Protein AF-T1C5C2-F1 (afdb_monomer_lite)

pLDDT: mean 70.54, std 10.96, range [46.88, 91.31]

Foldseek 3Di:
DVVVVVVVVVVVCVQCVPPVNVVVVVVVVVVVVLVVLVCVLLVPDPDDDPPPDDDPDPSSVVSVVVSVVVVVVVCVVPVD

Structure (mmCIF, N/CA/C/O backbone):
data_AF-T1C5C2-F1
#
_entry.id   AF-T1C5C2-F1
#
loop_
_atom_site.group_PDB
_atom_site.id
_atom_site.type_symbol
_atom_site.label_atom_id
_atom_site.label_alt_id
_atom_site.label_comp_id
_atom_site.label_asym_id
_atom_site.label_entity_id
_atom_site.label_seq_id
_atom_site.pdbx_PDB_ins_code
_atom_site.Cartn_x
_atom_site.Cartn_y
_atom_site.Cartn_z
_atom_site.occupancy
_atom_site.B_iso_or_equiv
_atom_site.auth_seq_id
_atom_site.auth_comp_id
_atom_site.auth_asym_id
_atom_site.auth_atom_id
_atom_site.pdbx_PDB_model_num
ATOM 1 N N . SER A 1 1 ? -8.027 9.719 34.958 1.00 69.75 1 SER A N 1
ATOM 2 C CA . SER A 1 1 ? -6.753 9.727 34.200 1.00 69.75 1 SER A CA 1
ATOM 3 C C . SER A 1 1 ? -6.250 8.335 33.797 1.00 69.75 1 SER A C 1
ATOM 5 O O . SER A 1 1 ? -5.365 8.281 32.960 1.00 69.75 1 SER A O 1
ATOM 7 N N . MET A 1 2 ? -6.837 7.223 34.268 1.00 83.19 2 MET A N 1
ATOM 8 C CA . MET A 1 2 ? -6.552 5.863 33.758 1.00 83.19 2 MET A CA 1
ATOM 9 C C . MET A 1 2 ? -7.723 5.296 32.939 1.00 83.19 2 MET A C 1
ATOM 11 O O . MET A 1 2 ? -7.520 4.822 31.828 1.00 83.19 2 MET A O 1
ATOM 15 N N . GLU A 1 3 ? -8.960 5.518 33.394 1.00 87.00 3 GLU A N 1
ATOM 16 C CA . GLU A 1 3 ? -10.191 5.179 32.652 1.00 87.00 3 GLU A CA 1
ATOM 17 C C . GLU A 1 3 ? -10.251 5.802 31.248 1.00 87.00 3 GLU A C 1
ATOM 19 O O . GLU A 1 3 ? -10.737 5.194 30.299 1.00 87.00 3 GLU A O 1
ATOM 24 N N . TYR A 1 4 ? -9.720 7.017 31.086 1.00 86.94 4 TYR A N 1
ATOM 25 C CA . TYR A 1 4 ? -9.678 7.686 29.785 1.00 86.94 4 TYR A CA 1
ATOM 26 C C . TYR A 1 4 ? -8.734 6.977 28.801 1.00 86.94 4 TYR A C 1
ATOM 28 O O . TYR A 1 4 ? -9.052 6.842 27.622 1.00 86.94 4 TYR A O 1
ATOM 36 N N . ILE A 1 5 ? -7.596 6.471 29.290 1.00 88.19 5 ILE A N 1
ATOM 37 C CA . ILE A 1 5 ? -6.640 5.705 28.479 1.00 88.19 5 ILE A CA 1
ATOM 38 C C . ILE A 1 5 ? -7.256 4.360 28.082 1.00 88.19 5 ILE A C 1
ATOM 40 O O . ILE A 1 5 ? -7.165 3.966 26.921 1.00 88.19 5 ILE A O 1
ATOM 44 N N . GLU A 1 6 ? -7.938 3.684 29.008 1.00 90.94 6 GLU A N 1
ATOM 45 C CA . GLU A 1 6 ? -8.635 2.426 28.715 1.00 90.94 6 GLU A CA 1
ATOM 46 C C . GLU A 1 6 ? -9.762 2.606 27.693 1.00 90.94 6 GLU A C 1
ATOM 48 O O . GLU A 1 6 ? -9.899 1.794 26.777 1.00 90.94 6 GLU A O 1
ATOM 53 N N . SER A 1 7 ? -10.515 3.704 27.784 1.00 91.31 7 SER A N 1
ATOM 54 C CA . SER A 1 7 ? -11.560 4.056 26.817 1.00 91.31 7 SER A CA 1
ATOM 55 C C . SER A 1 7 ? -11.000 4.298 25.407 1.00 91.31 7 SER A C 1
ATOM 57 O O . SER A 1 7 ? -11.532 3.780 24.416 1.00 91.31 7 SER A O 1
ATOM 59 N N . ILE A 1 8 ? -9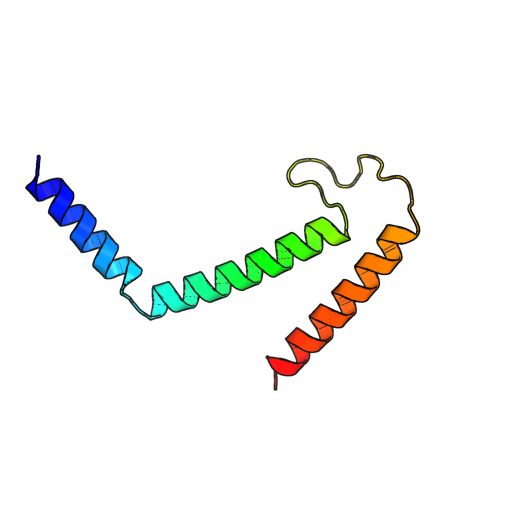.875 5.017 25.302 1.00 89.31 8 ILE A N 1
ATOM 60 C CA . ILE A 1 8 ? -9.182 5.230 24.022 1.00 89.31 8 ILE A CA 1
ATOM 61 C C . ILE A 1 8 ? -8.661 3.904 23.462 1.00 89.31 8 ILE A C 1
ATOM 63 O O . ILE A 1 8 ? -8.880 3.614 22.287 1.00 89.31 8 ILE A O 1
ATOM 67 N N . LEU A 1 9 ? -8.023 3.069 24.286 1.00 87.50 9 LEU A N 1
ATOM 68 C CA . LEU A 1 9 ? -7.532 1.755 23.861 1.00 87.50 9 LEU A CA 1
ATOM 69 C C . LEU A 1 9 ? -8.671 0.836 23.404 1.00 87.50 9 LEU A C 1
ATOM 71 O O . LEU A 1 9 ? -8.519 0.122 22.414 1.00 87.50 9 LEU A O 1
ATOM 75 N N . GLY A 1 10 ? -9.819 0.872 24.082 1.00 87.06 10 GLY A N 1
ATOM 76 C CA . GLY A 1 10 ? -11.018 0.140 23.677 1.00 87.06 10 GLY A CA 1
ATOM 77 C C . GLY A 1 10 ? -11.567 0.614 22.330 1.00 87.06 10 GLY A C 1
ATOM 78 O O . GLY A 1 10 ? -11.934 -0.207 21.488 1.00 87.06 10 GLY A O 1
ATOM 79 N N . SER A 1 11 ? -11.562 1.927 22.098 1.00 84.94 11 SER A N 1
ATOM 80 C CA . SER A 1 11 ? -11.987 2.519 20.825 1.00 84.94 11 SER A CA 1
ATOM 81 C C . SER A 1 11 ? -11.033 2.154 19.688 1.00 84.94 11 SER A C 1
ATOM 83 O O . SER A 1 11 ? -11.482 1.708 18.634 1.00 84.94 11 SER A O 1
ATOM 85 N N . LEU A 1 12 ? -9.720 2.245 19.923 1.00 83.56 12 LEU A N 1
ATOM 86 C CA . LEU A 1 12 ? -8.701 1.827 18.961 1.00 83.56 12 LEU A CA 1
ATOM 87 C C . LEU A 1 12 ? -8.844 0.346 18.615 1.00 83.56 12 LEU A C 1
ATOM 89 O O . LEU A 1 12 ? -8.899 0.020 17.439 1.00 83.56 12 LEU A O 1
ATOM 93 N N . ARG A 1 13 ? -9.005 -0.537 19.608 1.00 83.81 13 ARG A N 1
ATOM 94 C CA . ARG A 1 13 ? -9.205 -1.977 19.371 1.00 83.81 13 ARG A CA 1
ATOM 95 C C . ARG A 1 13 ? -10.458 -2.285 18.561 1.00 83.81 13 ARG A C 1
ATOM 97 O O . ARG A 1 13 ? -10.420 -3.200 17.749 1.00 83.81 13 ARG A O 1
ATOM 104 N N . LYS A 1 14 ? -11.555 -1.549 18.766 1.00 81.44 14 LYS A N 1
ATOM 105 C CA . LYS A 1 14 ? -12.763 -1.695 17.939 1.00 81.44 14 LYS A CA 1
ATOM 106 C C . LYS A 1 14 ? -12.505 -1.298 16.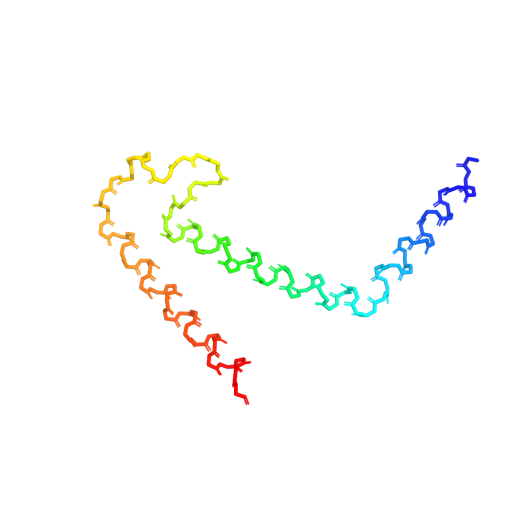490 1.00 81.44 14 LYS A C 1
ATOM 108 O O . LYS A 1 14 ? -12.914 -2.022 15.597 1.00 81.44 14 LYS A O 1
ATOM 113 N N . ILE A 1 15 ? -11.811 -0.184 16.270 1.00 75.50 15 ILE A N 1
ATOM 114 C CA . ILE A 1 15 ? -11.502 0.322 14.927 1.00 75.50 15 ILE A CA 1
ATOM 115 C C . ILE A 1 15 ? -10.509 -0.605 14.213 1.00 75.50 15 ILE A C 1
ATOM 117 O O . ILE A 1 15 ? -10.733 -0.990 13.075 1.00 75.50 15 ILE A O 1
ATOM 121 N N . THR A 1 16 ? -9.425 -1.002 14.879 1.00 74.88 16 THR A N 1
ATOM 122 C CA . THR A 1 16 ? -8.391 -1.866 14.286 1.00 74.88 16 THR A CA 1
ATOM 123 C C . THR A 1 16 ? -8.777 -3.342 14.256 1.00 74.88 16 THR A C 1
ATOM 125 O O . THR A 1 16 ? -8.092 -4.128 13.617 1.00 74.88 16 THR A O 1
ATOM 128 N N . GLY A 1 17 ? -9.805 -3.743 15.004 1.00 75.88 17 GLY A N 1
ATOM 129 C CA . GLY A 1 17 ? -10.362 -5.096 14.996 1.00 75.88 17 GLY A CA 1
ATOM 130 C C . GLY A 1 17 ? -11.530 -5.264 14.025 1.00 75.88 17 GLY A C 1
ATOM 131 O O . GLY A 1 17 ? -11.979 -6.388 13.816 1.00 75.88 17 GLY A O 1
ATOM 132 N N . ASP A 1 18 ? -12.026 -4.170 13.441 1.00 86.12 18 ASP A N 1
ATOM 133 C CA . ASP A 1 18 ? -13.029 -4.217 12.386 1.00 86.12 18 ASP A CA 1
ATOM 134 C C . ASP A 1 18 ? -12.383 -4.737 11.097 1.00 86.12 18 ASP A C 1
ATOM 136 O O . ASP A 1 18 ? -11.457 -4.135 10.546 1.00 86.12 18 ASP A O 1
ATOM 140 N N . SER A 1 19 ? -12.866 -5.882 10.620 1.00 80.56 19 SER A N 1
ATOM 141 C CA . SER A 1 19 ? -12.291 -6.572 9.467 1.00 80.56 19 SER A CA 1
ATOM 142 C C . SER A 1 19 ? -12.340 -5.738 8.188 1.00 80.56 19 SER A C 1
ATOM 144 O O . SER A 1 19 ? -11.420 -5.839 7.382 1.00 80.56 19 SER A O 1
ATOM 146 N N . ALA A 1 20 ? -13.358 -4.888 8.008 1.00 79.25 20 ALA A N 1
ATOM 147 C CA . ALA A 1 20 ? -13.462 -4.034 6.827 1.00 79.25 20 ALA A CA 1
ATOM 148 C C . ALA A 1 20 ? -12.431 -2.896 6.868 1.00 79.25 20 ALA A C 1
ATOM 150 O O . ALA A 1 20 ? -11.852 -2.540 5.840 1.00 79.25 20 ALA A O 1
ATOM 151 N N . ILE A 1 21 ? -12.153 -2.352 8.058 1.00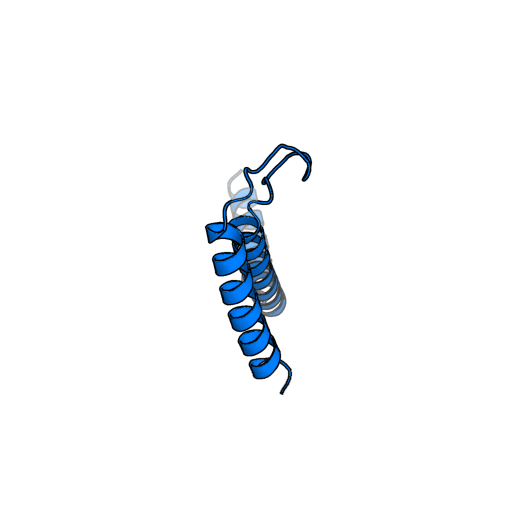 76.88 21 ILE A N 1
ATOM 152 C CA . ILE A 1 21 ? -11.107 -1.336 8.246 1.00 76.88 21 ILE A CA 1
ATOM 153 C C . ILE A 1 21 ? -9.720 -1.945 8.017 1.00 76.88 21 ILE A C 1
ATOM 155 O O . ILE A 1 21 ? -8.900 -1.339 7.327 1.00 76.88 21 ILE A O 1
ATOM 159 N N . VAL A 1 22 ? -9.467 -3.149 8.537 1.00 78.69 22 VAL A N 1
ATOM 160 C CA . VAL A 1 22 ? -8.202 -3.875 8.325 1.00 78.69 22 VAL A CA 1
ATOM 161 C C . VAL A 1 22 ? -7.988 -4.204 6.849 1.00 78.69 22 VAL A C 1
ATOM 163 O O . VAL A 1 22 ? -6.906 -3.956 6.320 1.00 78.69 22 VAL A O 1
ATOM 166 N N . GLU A 1 23 ? -9.014 -4.709 6.166 1.00 80.31 23 GLU A N 1
ATOM 167 C CA . GLU A 1 23 ? -8.943 -5.021 4.737 1.00 80.31 23 GLU A CA 1
ATOM 168 C C . GLU A 1 23 ? -8.677 -3.761 3.899 1.00 80.31 23 GLU A C 1
ATOM 170 O O . GLU A 1 23 ? -7.821 -3.764 3.013 1.00 80.31 23 GLU A O 1
ATOM 175 N N . CYS A 1 24 ? -9.361 -2.656 4.207 1.00 75.56 24 CYS A N 1
ATOM 176 C CA . CYS A 1 24 ? -9.151 -1.377 3.534 1.00 75.56 24 CYS A CA 1
ATOM 177 C C . CYS A 1 24 ? -7.733 -0.830 3.772 1.00 75.56 24 CYS A C 1
ATOM 179 O O . CYS A 1 24 ? -7.075 -0.382 2.832 1.00 75.56 24 CYS A O 1
ATOM 181 N N . ALA A 1 25 ? -7.225 -0.922 5.004 1.00 74.00 25 ALA A N 1
ATOM 182 C CA . ALA A 1 25 ? -5.856 -0.532 5.336 1.00 74.00 25 ALA A CA 1
ATOM 183 C C . ALA A 1 25 ? -4.811 -1.398 4.611 1.00 74.00 25 ALA A C 1
ATOM 185 O O . ALA A 1 25 ? -3.808 -0.861 4.140 1.00 74.00 25 ALA A O 1
ATOM 186 N N . GLY A 1 26 ? -5.064 -2.704 4.468 1.00 76.88 26 GLY A N 1
ATOM 187 C CA . GLY A 1 26 ? -4.241 -3.613 3.664 1.00 76.88 26 GLY A CA 1
ATOM 188 C C . GLY A 1 26 ? -4.171 -3.170 2.203 1.00 76.88 26 GLY A C 1
ATOM 189 O O . GLY A 1 26 ? -3.086 -2.884 1.703 1.00 76.88 26 GLY A O 1
ATOM 190 N N . LYS A 1 27 ? -5.329 -2.960 1.563 1.00 78.44 27 LYS A N 1
ATOM 191 C CA . LYS A 1 27 ? -5.406 -2.471 0.173 1.00 78.44 27 LYS A CA 1
ATOM 192 C C . LYS A 1 27 ? -4.693 -1.128 -0.016 1.00 78.44 27 LYS A C 1
ATOM 194 O O . LYS A 1 27 ? -3.992 -0.932 -1.005 1.00 78.44 27 LYS A O 1
ATOM 199 N N . LEU A 1 28 ? -4.841 -0.197 0.931 1.00 75.62 28 LEU A N 1
ATOM 200 C CA . LEU A 1 28 ? -4.135 1.091 0.899 1.00 75.62 28 LEU A CA 1
ATOM 201 C C . LEU A 1 28 ? -2.617 0.926 1.037 1.00 75.62 28 LEU A C 1
ATOM 203 O O . LEU A 1 28 ? -1.864 1.646 0.379 1.00 75.62 28 LEU A O 1
ATOM 207 N N . SER A 1 29 ? -2.165 -0.011 1.870 1.00 76.75 29 SER A N 1
ATOM 208 C CA . SER A 1 29 ? -0.747 -0.337 2.027 1.00 76.75 29 SER A CA 1
ATOM 209 C C . SER A 1 29 ? -0.160 -0.915 0.739 1.00 76.75 29 SER A C 1
ATOM 211 O O . SER A 1 29 ? 0.911 -0.479 0.316 1.00 76.75 29 SER A O 1
ATOM 213 N N . ASP A 1 30 ? -0.876 -1.825 0.079 1.00 75.88 30 ASP A N 1
ATOM 214 C CA . ASP A 1 30 ? -0.445 -2.430 -1.186 1.00 75.88 30 ASP A CA 1
ATOM 215 C C . ASP A 1 30 ? -0.333 -1.375 -2.294 1.00 75.88 30 ASP A C 1
ATOM 217 O O . ASP A 1 30 ? 0.687 -1.274 -2.980 1.00 75.88 30 ASP A O 1
ATOM 221 N N . VAL A 1 31 ? -1.332 -0.493 -2.397 1.00 72.31 31 VAL A N 1
ATOM 222 C CA . VAL A 1 31 ? -1.300 0.654 -3.315 1.00 72.31 31 VAL A CA 1
ATOM 223 C C . VAL A 1 31 ? -0.115 1.573 -3.003 1.00 72.31 31 VAL A C 1
ATOM 225 O O . VAL A 1 31 ? 0.613 1.978 -3.911 1.00 72.31 31 VAL A O 1
ATOM 228 N N . ASN A 1 32 ? 0.137 1.880 -1.730 1.00 73.69 32 ASN A N 1
ATOM 229 C CA . ASN A 1 32 ? 1.263 2.725 -1.338 1.00 73.69 32 ASN A CA 1
ATOM 230 C C . ASN A 1 32 ? 2.625 2.072 -1.645 1.00 73.69 32 ASN A C 1
ATOM 232 O O . ASN A 1 32 ? 3.572 2.771 -2.021 1.00 73.69 32 ASN A O 1
ATOM 236 N N . ALA A 1 33 ? 2.730 0.745 -1.542 1.00 74.69 33 ALA A N 1
ATOM 237 C CA . ALA A 1 33 ? 3.921 0.001 -1.939 1.00 74.69 33 ALA A CA 1
ATOM 238 C C . ALA A 1 33 ? 4.163 0.099 -3.456 1.00 74.69 33 ALA A C 1
ATOM 240 O O . ALA A 1 33 ? 5.288 0.387 -3.873 1.00 74.69 33 ALA A O 1
ATOM 241 N N . ILE A 1 34 ? 3.114 -0.035 -4.275 1.00 74.00 34 ILE A N 1
ATOM 242 C CA . ILE A 1 34 ? 3.186 0.156 -5.735 1.00 74.00 34 ILE A CA 1
ATOM 243 C C . ILE A 1 34 ? 3.637 1.584 -6.071 1.00 74.00 34 ILE A C 1
ATOM 245 O O . ILE A 1 34 ? 4.593 1.767 -6.825 1.00 74.00 34 ILE A O 1
ATOM 249 N N . PHE A 1 35 ? 3.029 2.604 -5.457 1.00 71.19 35 PHE A N 1
ATOM 250 C CA . PHE A 1 35 ? 3.432 4.000 -5.670 1.00 71.19 35 PHE A CA 1
ATOM 251 C C . PHE A 1 35 ? 4.875 4.275 -5.241 1.00 71.19 35 PHE A C 1
ATOM 253 O O . PHE A 1 35 ? 5.577 5.038 -5.904 1.00 71.19 35 PHE A O 1
ATOM 260 N N . SER A 1 36 ? 5.341 3.656 -4.158 1.00 70.94 36 SER A N 1
ATOM 261 C CA . SER A 1 36 ? 6.726 3.795 -3.697 1.00 70.94 36 SER A CA 1
ATOM 262 C C . SER A 1 36 ? 7.713 3.172 -4.687 1.00 70.94 36 SER A C 1
ATOM 264 O O . SER A 1 36 ? 8.739 3.777 -5.000 1.00 70.94 36 SER A O 1
ATOM 266 N N . ARG A 1 37 ? 7.380 2.002 -5.243 1.00 70.38 37 ARG A N 1
ATOM 267 C CA . ARG A 1 37 ? 8.187 1.333 -6.275 1.00 70.38 37 ARG A CA 1
ATOM 268 C C . ARG A 1 37 ? 8.195 2.122 -7.589 1.00 70.38 37 ARG A C 1
ATOM 270 O O . ARG A 1 37 ? 9.267 2.310 -8.159 1.00 70.38 37 ARG A O 1
ATOM 277 N N . LEU A 1 38 ? 7.053 2.682 -7.997 1.00 66.88 38 LEU A N 1
ATOM 278 C CA . LEU A 1 38 ? 6.953 3.624 -9.120 1.00 66.88 38 LEU A CA 1
ATOM 279 C C . LEU A 1 38 ? 7.840 4.848 -8.897 1.00 66.88 38 LEU A C 1
ATOM 281 O O . LEU A 1 38 ? 8.674 5.168 -9.740 1.00 66.88 38 LEU A O 1
ATOM 285 N N . ARG A 1 39 ? 7.728 5.510 -7.740 1.00 67.00 39 ARG A N 1
ATOM 286 C CA . ARG A 1 39 ? 8.578 6.667 -7.432 1.00 67.00 39 ARG A CA 1
ATOM 287 C C . ARG A 1 39 ? 10.059 6.321 -7.502 1.00 67.00 39 ARG A C 1
ATOM 289 O O . ARG A 1 39 ? 10.824 7.090 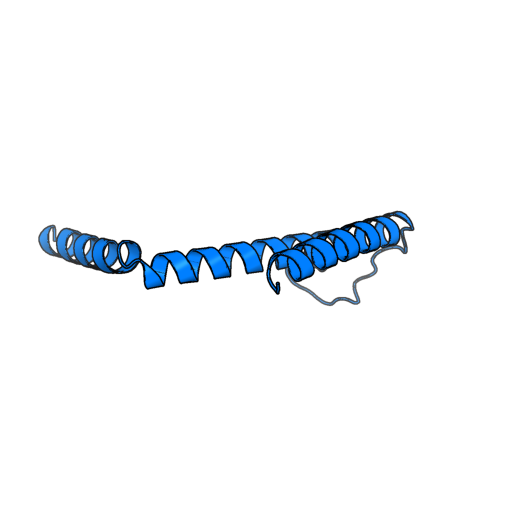-8.070 1.00 67.00 39 ARG A O 1
ATOM 296 N N . TYR A 1 40 ? 10.459 5.170 -6.966 1.00 65.69 40 TYR A N 1
ATOM 297 C CA . TYR A 1 40 ? 11.846 4.721 -7.023 1.00 65.69 40 TYR A CA 1
ATOM 298 C C . TYR A 1 40 ? 12.321 4.461 -8.461 1.00 65.69 40 TYR A C 1
ATOM 300 O O . TYR A 1 40 ? 13.396 4.930 -8.838 1.00 65.69 40 TYR A O 1
ATOM 308 N N . ALA A 1 41 ? 11.524 3.752 -9.266 1.00 60.91 41 ALA A N 1
ATOM 309 C CA . ALA A 1 41 ? 11.861 3.432 -10.654 1.00 60.91 41 ALA A CA 1
ATOM 310 C C . ALA A 1 41 ? 12.028 4.698 -11.502 1.00 60.91 41 ALA A C 1
ATOM 312 O O . ALA A 1 41 ? 13.039 4.865 -12.180 1.00 60.91 41 ALA A O 1
ATOM 313 N N . PHE A 1 42 ? 11.088 5.632 -11.370 1.00 60.09 42 PHE A N 1
ATOM 314 C CA . PHE A 1 42 ? 11.084 6.892 -12.108 1.00 60.09 42 PHE A CA 1
ATOM 315 C C . PHE A 1 42 ? 11.911 8.000 -11.433 1.00 60.09 42 PHE A C 1
ATOM 317 O O . PHE A 1 42 ? 11.886 9.140 -11.893 1.00 60.09 42 PHE A O 1
ATOM 324 N N . LYS A 1 43 ? 12.623 7.691 -10.333 1.00 62.91 43 LYS A N 1
ATOM 325 C CA . LYS A 1 43 ? 13.340 8.663 -9.483 1.00 62.91 43 LYS A CA 1
ATOM 326 C C . LYS A 1 43 ? 12.489 9.909 -9.164 1.00 62.91 43 LYS A C 1
ATOM 328 O O . LYS A 1 43 ? 13.012 11.015 -9.047 1.00 62.91 43 LYS A O 1
ATOM 333 N N . VAL A 1 44 ? 11.173 9.733 -9.014 1.00 62.47 44 VAL A N 1
ATOM 334 C CA . VAL A 1 44 ? 10.249 10.822 -8.685 1.00 62.47 44 VAL A CA 1
ATOM 335 C C . VAL A 1 44 ? 10.549 11.263 -7.257 1.00 62.47 44 VAL A C 1
ATOM 337 O O . VAL A 1 44 ? 10.430 10.449 -6.334 1.00 62.47 44 VAL A O 1
ATOM 340 N N . PRO A 1 45 ? 10.931 12.530 -7.047 1.00 57.94 45 PRO A N 1
ATOM 341 C CA . PRO A 1 45 ? 11.283 13.003 -5.723 1.00 57.94 45 PRO A CA 1
ATOM 342 C C . PRO A 1 45 ? 10.075 12.908 -4.779 1.00 57.94 45 PRO A C 1
ATOM 344 O O . PRO A 1 45 ? 8.942 13.207 -5.156 1.00 57.94 45 PRO A O 1
ATOM 347 N N . GLU A 1 46 ? 10.313 12.510 -3.523 1.00 58.28 46 GLU A N 1
ATOM 348 C CA . GLU A 1 46 ? 9.273 12.481 -2.477 1.00 58.28 46 GLU A CA 1
ATOM 349 C C . GLU A 1 46 ? 8.628 13.860 -2.265 1.00 58.28 46 GLU A C 1
ATOM 351 O O . GLU A 1 46 ? 7.468 13.954 -1.859 1.00 58.28 46 GLU A O 1
ATOM 356 N N . LYS A 1 47 ? 9.389 14.929 -2.534 1.00 56.25 47 LYS A N 1
ATOM 357 C CA . LYS A 1 47 ? 8.991 16.339 -2.481 1.00 56.25 47 LYS A CA 1
ATOM 358 C C . LYS A 1 47 ? 9.780 17.106 -3.550 1.00 56.25 47 LYS A C 1
ATOM 360 O O . LYS A 1 47 ? 10.992 16.936 -3.607 1.00 56.25 47 LYS A O 1
ATOM 365 N N . GLY A 1 48 ? 9.141 17.964 -4.347 1.00 5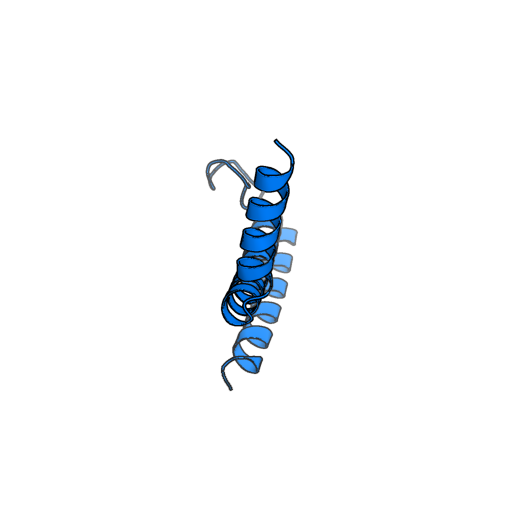1.09 48 GLY A N 1
ATOM 366 C CA . GLY A 1 48 ? 9.822 18.790 -5.363 1.00 51.09 48 GLY A CA 1
ATOM 367 C C . GLY A 1 48 ? 9.201 18.702 -6.762 1.00 51.09 48 GLY A C 1
ATOM 368 O O . GLY A 1 48 ? 8.140 18.102 -6.932 1.00 51.09 48 GLY A O 1
ATOM 369 N N . SER A 1 49 ? 9.845 19.336 -7.748 1.00 52.84 49 SER A N 1
ATOM 370 C CA . SER A 1 49 ? 9.416 19.349 -9.155 1.00 52.84 49 SER A CA 1
ATOM 371 C C . SER A 1 49 ? 10.026 18.177 -9.926 1.00 52.84 49 SER A C 1
ATOM 373 O O . SER A 1 49 ? 11.204 17.872 -9.769 1.00 52.84 49 SER A O 1
ATOM 375 N N . LEU A 1 50 ? 9.253 17.569 -10.831 1.00 52.84 50 LEU A N 1
ATOM 376 C CA . LEU A 1 50 ? 9.727 16.545 -11.776 1.00 52.84 50 LEU A CA 1
ATOM 377 C C . LEU A 1 50 ? 10.822 17.059 -12.736 1.00 52.84 50 LEU A C 1
ATOM 379 O O . LEU A 1 50 ? 11.423 16.269 -13.455 1.00 52.84 50 LEU A O 1
ATOM 383 N N . SER A 1 51 ? 11.065 18.375 -12.770 1.00 52.66 51 SER A N 1
ATOM 384 C CA . SER A 1 51 ? 12.029 19.033 -13.657 1.00 52.66 51 SER A CA 1
ATOM 385 C C . SER A 1 51 ? 13.447 19.153 -13.094 1.00 52.66 51 SER A C 1
ATOM 387 O O . SER A 1 51 ? 14.309 19.703 -13.780 1.00 52.66 51 SER A O 1
ATOM 389 N N . ASP A 1 52 ? 13.705 18.716 -11.859 1.00 51.22 52 ASP A N 1
ATOM 390 C CA . ASP A 1 52 ? 15.026 18.868 -11.241 1.00 51.22 52 ASP A CA 1
ATOM 391 C C . ASP A 1 52 ? 15.986 17.792 -11.782 1.00 51.22 52 ASP A C 1
ATOM 393 O O . ASP A 1 52 ? 16.179 16.741 -11.180 1.00 51.22 52 ASP A O 1
ATOM 397 N N . ASN A 1 53 ? 16.522 18.067 -12.981 1.00 54.16 53 ASN A N 1
ATOM 398 C CA . ASN A 1 53 ? 17.622 17.408 -13.700 1.00 54.16 53 ASN A CA 1
ATOM 399 C C . ASN A 1 53 ? 18.070 16.048 -13.139 1.00 54.16 53 ASN A C 1
ATOM 401 O O . ASN A 1 53 ? 19.084 15.933 -12.445 1.00 54.16 53 ASN A O 1
ATOM 405 N N . ILE A 1 54 ? 17.365 14.993 -13.536 1.00 56.47 54 ILE A N 1
ATOM 406 C CA . ILE A 1 54 ? 17.882 13.633 -13.439 1.00 56.47 54 ILE A CA 1
ATOM 407 C C . ILE A 1 54 ? 18.690 13.406 -14.718 1.00 56.47 54 ILE A C 1
ATOM 409 O O . ILE A 1 54 ? 18.131 13.441 -15.811 1.00 56.47 54 ILE A O 1
ATOM 413 N N . ALA A 1 55 ? 20.010 13.242 -14.590 1.00 56.81 55 ALA A N 1
ATOM 414 C CA . ALA A 1 55 ? 20.864 12.880 -15.718 1.00 56.81 55 ALA A CA 1
ATOM 415 C C . ALA A 1 55 ? 20.281 11.642 -16.420 1.00 56.81 55 ALA A C 1
ATOM 417 O O . ALA A 1 55 ? 19.902 10.681 -15.745 1.00 56.81 55 ALA A O 1
ATOM 418 N N . ASP A 1 56 ? 20.172 11.723 -17.747 1.00 57.75 56 ASP A N 1
ATOM 419 C CA . ASP A 1 56 ? 19.552 10.741 -18.639 1.00 57.75 56 ASP A CA 1
ATOM 420 C C . ASP A 1 56 ? 20.341 9.420 -18.599 1.00 57.75 56 ASP A C 1
ATOM 422 O O . ASP A 1 56 ? 21.249 9.166 -19.388 1.00 57.75 56 ASP A O 1
ATOM 426 N N . ASP A 1 57 ? 20.083 8.622 -17.566 1.00 58.88 57 ASP A N 1
ATOM 427 C CA . ASP A 1 57 ? 20.773 7.367 -17.305 1.00 58.88 57 ASP A CA 1
ATOM 428 C C . ASP A 1 57 ? 19.979 6.251 -17.984 1.00 58.88 57 ASP A C 1
ATOM 430 O O . ASP A 1 57 ? 18.861 5.941 -17.571 1.00 58.88 57 ASP A O 1
ATOM 434 N N . ALA A 1 58 ? 20.562 5.583 -18.981 1.00 59.31 58 ALA A N 1
ATOM 435 C CA . ALA A 1 58 ? 19.973 4.409 -19.640 1.00 59.31 58 ALA A CA 1
ATOM 436 C C . ALA A 1 58 ? 19.532 3.308 -18.643 1.00 59.31 58 ALA A C 1
ATOM 438 O O . ALA A 1 58 ? 18.618 2.535 -18.921 1.00 59.31 58 ALA A O 1
ATOM 439 N N . ALA A 1 59 ? 20.124 3.285 -17.443 1.00 61.28 59 ALA A N 1
ATOM 440 C CA . ALA A 1 59 ? 19.725 2.424 -16.331 1.00 61.28 59 ALA A CA 1
ATOM 441 C C . ALA A 1 59 ? 18.325 2.736 -15.753 1.00 61.28 59 ALA A C 1
ATOM 443 O O . ALA A 1 59 ? 17.731 1.876 -15.104 1.00 61.28 59 ALA A O 1
ATOM 444 N N . ILE A 1 60 ? 17.796 3.949 -15.952 1.00 59.38 60 ILE A N 1
ATOM 445 C CA . ILE A 1 60 ? 16.444 4.350 -15.531 1.00 59.38 60 ILE A CA 1
ATOM 446 C C . ILE A 1 60 ? 15.405 3.714 -16.454 1.00 59.38 60 ILE A C 1
ATOM 448 O O . ILE A 1 60 ? 14.455 3.116 -15.961 1.00 59.38 60 ILE A O 1
ATOM 452 N N . ASN A 1 61 ? 15.617 3.765 -17.772 1.00 59.50 61 ASN A N 1
ATOM 453 C CA . ASN A 1 61 ? 14.699 3.153 -18.738 1.00 59.50 61 ASN A CA 1
ATOM 454 C C . ASN A 1 61 ? 14.556 1.642 -18.519 1.00 59.50 61 ASN A C 1
ATOM 456 O O . ASN A 1 61 ? 13.440 1.130 -18.522 1.00 59.50 61 ASN A O 1
ATOM 460 N N . GLU A 1 62 ? 15.660 0.947 -18.234 1.00 64.69 62 GLU A N 1
ATOM 461 C CA . GLU A 1 62 ? 15.623 -0.488 -17.927 1.00 64.69 62 GLU A CA 1
ATOM 462 C C . GLU A 1 62 ? 14.796 -0.790 -16.665 1.00 64.69 62 GLU A C 1
ATOM 464 O O . GLU A 1 62 ? 13.975 -1.704 -16.646 1.00 64.69 62 GLU A O 1
ATOM 469 N N . ARG A 1 63 ? 14.940 0.025 -15.611 1.00 64.00 63 ARG A N 1
ATOM 470 C CA . ARG A 1 63 ? 14.161 -0.132 -14.371 1.00 64.00 63 ARG A CA 1
ATOM 471 C C . ARG A 1 63 ? 12.677 0.171 -14.560 1.00 64.00 63 ARG A C 1
ATOM 473 O O . ARG A 1 63 ? 11.853 -0.470 -13.913 1.00 64.00 63 ARG A O 1
ATOM 480 N N . CYS A 1 64 ? 12.333 1.125 -15.421 1.00 63.81 64 CYS A N 1
ATOM 481 C CA . CYS A 1 64 ? 10.944 1.431 -15.756 1.00 63.81 64 CYS A CA 1
ATOM 482 C C . CYS A 1 64 ? 10.277 0.278 -16.515 1.00 63.81 64 CYS A C 1
ATOM 484 O O . CYS A 1 64 ? 9.138 -0.058 -16.203 1.00 63.81 64 CYS A O 1
ATOM 486 N N . ASN A 1 65 ? 10.988 -0.355 -17.453 1.00 64.88 65 ASN A N 1
ATOM 487 C CA . ASN A 1 65 ? 10.469 -1.499 -18.208 1.00 64.88 65 ASN A CA 1
ATOM 488 C C . ASN A 1 65 ? 10.170 -2.695 -17.296 1.00 64.88 65 ASN A C 1
ATOM 490 O O . ASN A 1 65 ? 9.058 -3.213 -17.333 1.00 64.88 65 ASN A O 1
ATOM 494 N N . ILE A 1 66 ? 11.105 -3.050 -16.405 1.00 73.00 66 ILE A N 1
ATOM 495 C CA . ILE A 1 66 ? 10.899 -4.123 -15.415 1.00 73.00 66 ILE A CA 1
ATOM 496 C C . ILE A 1 66 ? 9.663 -3.838 -14.551 1.00 73.00 66 ILE A C 1
ATOM 498 O O . ILE A 1 66 ? 8.855 -4.724 -14.288 1.00 73.00 66 ILE A O 1
ATOM 502 N N . LEU A 1 67 ? 9.482 -2.585 -14.123 1.00 70.06 67 LEU A N 1
ATOM 503 C CA . LEU A 1 67 ? 8.347 -2.225 -13.280 1.00 70.06 67 LEU A CA 1
ATOM 504 C C . LEU A 1 67 ? 7.003 -2.275 -14.027 1.00 70.06 67 LEU A C 1
ATOM 506 O O . LEU A 1 67 ? 5.990 -2.634 -13.428 1.00 70.06 67 LEU A O 1
ATOM 510 N N . MET A 1 68 ? 6.981 -1.912 -15.314 1.00 72.69 68 MET A N 1
ATOM 511 C CA . MET A 1 68 ? 5.781 -2.034 -16.148 1.00 72.69 68 MET A CA 1
ATOM 512 C C . MET A 1 68 ? 5.379 -3.498 -16.337 1.00 72.69 68 MET A C 1
ATOM 514 O O . MET A 1 68 ? 4.200 -3.811 -16.195 1.00 72.69 68 MET A O 1
ATOM 518 N N . GLU A 1 69 ? 6.343 -4.393 -16.566 1.00 74.00 69 GLU A N 1
ATOM 519 C CA . GLU A 1 69 ? 6.084 -5.836 -16.662 1.00 74.00 69 GLU A CA 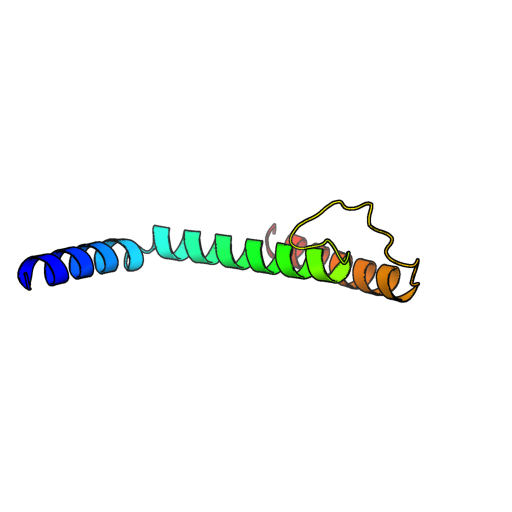1
ATOM 520 C C . GLU A 1 69 ? 5.545 -6.407 -15.339 1.00 74.00 69 GLU A C 1
ATOM 522 O O . GLU A 1 69 ? 4.545 -7.127 -15.338 1.00 74.00 69 GLU A O 1
ATOM 527 N N . GLU A 1 70 ? 6.132 -6.032 -14.192 1.00 75.06 70 GLU A N 1
ATOM 528 C CA . GLU A 1 70 ? 5.613 -6.431 -12.872 1.00 75.06 70 GLU A CA 1
ATOM 529 C C . GLU A 1 70 ? 4.167 -5.945 -12.648 1.00 75.06 70 GLU A C 1
ATOM 531 O O . GLU A 1 70 ? 3.344 -6.664 -12.073 1.00 75.06 70 GLU A O 1
ATOM 536 N N . MET A 1 71 ? 3.835 -4.732 -13.107 1.00 73.38 71 MET A N 1
ATOM 537 C CA . MET A 1 71 ? 2.479 -4.182 -13.005 1.00 73.38 71 MET A CA 1
ATOM 538 C C . MET A 1 71 ? 1.480 -4.875 -13.937 1.00 73.38 71 MET A C 1
ATOM 540 O O . MET A 1 71 ? 0.337 -5.082 -13.525 1.00 73.38 71 MET A O 1
ATOM 544 N N . GLU A 1 72 ? 1.874 -5.244 -15.157 1.00 73.88 72 GLU A N 1
ATOM 545 C CA . GLU A 1 72 ? 1.015 -6.005 -16.074 1.00 73.88 72 GLU A CA 1
ATOM 546 C C . GLU A 1 72 ? 0.649 -7.374 -15.495 1.00 73.88 72 GLU A C 1
ATOM 548 O O . GLU A 1 72 ? -0.527 -7.743 -15.510 1.00 73.88 72 GLU A O 1
ATOM 553 N N . VAL A 1 73 ? 1.619 -8.089 -14.915 1.00 75.19 73 VAL A N 1
ATOM 554 C CA . VAL A 1 73 ? 1.373 -9.378 -14.246 1.00 75.19 73 VAL A CA 1
ATOM 555 C C . VAL A 1 73 ? 0.388 -9.205 -13.089 1.00 75.19 73 VAL A C 1
ATOM 557 O O . VAL A 1 73 ? -0.626 -9.900 -13.035 1.00 75.19 73 VAL A O 1
ATOM 560 N N . TYR A 1 74 ? 0.624 -8.226 -12.211 1.00 71.56 74 TYR A N 1
ATOM 561 C CA . TYR A 1 74 ? -0.258 -7.965 -11.071 1.00 71.56 74 TYR A CA 1
ATOM 562 C C . TYR A 1 74 ? -1.689 -7.600 -11.499 1.00 71.56 74 TYR A C 1
ATOM 564 O O . TYR A 1 74 ? -2.660 -8.051 -10.887 1.00 71.56 74 TYR A O 1
ATOM 572 N N . LEU A 1 75 ? -1.843 -6.779 -12.543 1.00 73.38 75 LEU A N 1
ATOM 573 C CA . LEU A 1 75 ? -3.156 -6.406 -13.073 1.00 73.38 75 LEU A CA 1
ATOM 574 C C . LEU A 1 75 ? -3.861 -7.584 -13.746 1.00 73.38 75 LEU A C 1
ATOM 576 O O . LEU A 1 75 ? -5.087 -7.647 -13.687 1.00 73.38 75 LEU A O 1
ATOM 580 N N . HIS A 1 76 ? -3.128 -8.501 -14.373 1.00 74.00 76 HIS A N 1
ATOM 581 C CA . HIS A 1 76 ? -3.706 -9.696 -14.977 1.00 74.00 76 HIS A CA 1
ATOM 582 C C . HIS A 1 76 ? -4.206 -10.686 -13.914 1.00 74.00 76 HIS A C 1
ATOM 584 O O . HIS A 1 76 ? -5.344 -11.150 -13.992 1.00 74.00 76 HIS A O 1
ATOM 590 N N . GLU A 1 77 ? -3.401 -10.947 -12.882 1.00 71.88 77 GLU A N 1
ATOM 591 C CA . GLU A 1 77 ? -3.745 -11.874 -11.794 1.00 71.88 77 GLU A CA 1
ATOM 592 C C . GLU A 1 77 ? -4.926 -11.397 -10.935 1.00 71.88 77 GLU A C 1
ATOM 594 O O . GLU A 1 77 ? -5.642 -12.223 -10.378 1.00 71.88 77 GLU A O 1
ATOM 599 N N . ASN A 1 78 ? -5.152 -10.082 -10.835 1.00 60.59 78 ASN A N 1
ATOM 600 C CA . ASN A 1 78 ? -6.195 -9.508 -9.976 1.00 60.59 78 ASN A CA 1
ATOM 601 C C . ASN A 1 78 ? -7.447 -9.001 -10.721 1.00 60.59 78 ASN A C 1
ATOM 603 O O . ASN A 1 78 ? -8.393 -8.566 -10.066 1.00 60.59 78 ASN A O 1
ATOM 607 N N . ASN A 1 79 ? -7.471 -9.030 -12.060 1.00 54.00 79 ASN A N 1
ATOM 608 C CA . ASN A 1 79 ? -8.653 -8.676 -12.869 1.00 54.00 79 ASN A CA 1
ATOM 609 C C . ASN A 1 79 ? -9.300 -9.883 -13.584 1.00 54.00 79 ASN A C 1
ATOM 611 O O . ASN A 1 79 ? -10.179 -9.678 -14.425 1.00 54.00 79 ASN A O 1
ATOM 615 N N . THR A 1 80 ? -8.887 -11.112 -13.257 1.00 46.88 80 THR A N 1
ATOM 616 C CA . THR A 1 80 ? -9.472 -12.371 -13.760 1.00 46.88 80 THR A CA 1
ATOM 617 C C . THR A 1 80 ? -10.124 -13.138 -12.616 1.00 46.88 80 THR A C 1
ATOM 619 O O . THR A 1 80 ? -11.208 -13.721 -12.842 1.00 46.88 80 THR A O 1
#

Organism: NCBI:txid410659

Secondary structure (DSSP, 8-state):
--HHHHHHHHHHHHHHH-HHHHHHHHHHHHHHHHHHHHHHHTT--SSS-TTS-----HHHHHHHHHHHHHHHHHHHHH--

Sequence (80 aa):
SMEYIESILGSLRKITGDSAIVECAGKLSDVNAIFSRLRYAFKVPEKGSLSDNIADDAAINERCNILMEEMEVYLHENNT

Radius of gyration: 19.94 Å; chains: 1; bounding box: 34×32×54 Å